Protein AF-A0A818CUM4-F1 (afdb_monomer_lite)

Sequence (140 aa):
MRRVDQPIRCVQCSDYYLVQDYKMGVCVHHDGFVYDNHSITLAQWGQHAAIAQLLKDEAAAMKQSTTNPLTPEQKERLEREKQRFKYICCNQTVQASGMVGGCKRGKHSLADVKLIQWEYECDHNRDYQDKRLNLLQTRI

pLDDT: mean 88.85, std 8.66, range [52.19, 96.56]

Secondary structure (DSSP, 8-state):
---TT--EE-TTTS-EE-GGG-STTTEEE--S-EEESSSTT--EE-HHHHHHHHHHHHHHHHHHHHHSPPPHHHHHHHHHHTTSEEETTT-PBP-SSS----SEEEPPPPTT--HHHHHHHHHT-HHHHHHHHHHHHTT-

Organism: NCBI:txid392032

Foldseek 3Di:
DDDQPDWAQFLFQRDTDGPVQQFWFNDFGAFAWKFFPPDLLRHTDQLVRVLVVLVVVVVVLVVVCVVDNDDPVRVVVNVVVQQGIAGLRPRDGRHNDDSDGHPDITGGDDRPDDNVNRSVCRHPPVVSVVSSVVVSVVVD

Structure (mmCIF, N/CA/C/O backbone):
data_AF-A0A818CUM4-F1
#
_entry.id   AF-A0A818CUM4-F1
#
loop_
_atom_site.group_PDB
_atom_site.id
_atom_site.type_symbol
_atom_site.label_atom_id
_atom_site.label_alt_id
_atom_site.label_comp_id
_atom_site.label_asym_id
_atom_site.label_entity_id
_atom_site.label_seq_id
_atom_site.pdbx_PDB_ins_code
_atom_site.Cartn_x
_atom_site.Cartn_y
_atom_site.Cartn_z
_atom_site.occupancy
_atom_site.B_iso_or_equiv
_atom_site.auth_seq_id
_atom_site.auth_comp_id
_atom_site.auth_asym_id
_atom_site.auth_atom_id
_atom_site.pdbx_PDB_model_num
ATOM 1 N N . MET A 1 1 ? 11.080 8.949 -30.270 1.00 52.19 1 MET A N 1
ATOM 2 C CA . MET A 1 1 ? 12.156 9.031 -29.255 1.00 52.19 1 MET A CA 1
ATOM 3 C C . MET A 1 1 ? 11.743 10.035 -28.188 1.00 52.19 1 MET A C 1
ATOM 5 O O . MET A 1 1 ? 11.377 11.144 -28.557 1.00 52.19 1 MET A O 1
ATOM 9 N N . ARG A 1 2 ? 11.720 9.654 -26.902 1.00 60.06 2 ARG A N 1
ATOM 10 C CA . ARG A 1 2 ? 11.481 10.603 -25.794 1.00 60.06 2 ARG A CA 1
ATOM 11 C C . ARG A 1 2 ? 12.767 11.379 -25.499 1.00 60.06 2 ARG A C 1
ATOM 13 O O . ARG A 1 2 ? 13.850 10.822 -25.664 1.00 60.06 2 ARG A O 1
ATOM 20 N N . ARG A 1 3 ? 12.648 12.649 -25.099 1.00 65.56 3 ARG A N 1
ATOM 21 C CA . ARG A 1 3 ? 13.804 13.472 -24.701 1.00 65.56 3 ARG A CA 1
ATOM 22 C C . ARG A 1 3 ? 14.357 12.965 -23.368 1.00 65.56 3 ARG A C 1
ATOM 24 O O . ARG A 1 3 ? 13.578 12.559 -22.510 1.00 65.56 3 ARG A O 1
ATOM 31 N N . VAL A 1 4 ? 15.678 13.006 -23.212 1.00 68.94 4 VAL A N 1
ATOM 32 C CA . VAL A 1 4 ? 16.399 12.510 -22.023 1.00 68.94 4 VAL A CA 1
ATOM 33 C C . VAL A 1 4 ? 15.937 13.211 -20.734 1.00 68.94 4 VAL A C 1
ATOM 35 O O . VAL A 1 4 ? 15.872 12.572 -19.688 1.00 68.94 4 VAL A O 1
ATOM 38 N N . ASP A 1 5 ? 15.496 14.468 -20.841 1.00 79.38 5 ASP A N 1
ATOM 39 C CA . ASP A 1 5 ? 15.105 15.313 -19.703 1.00 79.38 5 ASP A CA 1
ATOM 40 C C . ASP A 1 5 ? 13.606 15.266 -19.364 1.00 79.38 5 ASP A C 1
ATOM 42 O O . ASP A 1 5 ? 13.127 16.034 -18.531 1.00 79.38 5 ASP A O 1
ATOM 46 N N . GLN A 1 6 ? 12.822 14.415 -20.033 1.00 86.12 6 GLN A N 1
ATOM 47 C CA . GLN A 1 6 ? 11.391 14.337 -19.753 1.00 86.12 6 GLN A CA 1
ATOM 48 C C . GLN A 1 6 ? 11.136 13.449 -18.524 1.00 86.12 6 GLN A C 1
ATOM 50 O O . GLN A 1 6 ? 11.468 12.260 -18.572 1.00 86.12 6 GLN A O 1
ATOM 55 N N . PRO A 1 7 ? 10.494 13.967 -17.458 1.00 91.19 7 PRO A N 1
ATOM 56 C CA . PRO A 1 7 ? 10.142 13.154 -16.303 1.00 91.19 7 PRO A CA 1
ATOM 57 C C . PRO A 1 7 ? 9.092 12.106 -16.683 1.00 91.19 7 PRO A C 1
ATOM 59 O O . PRO A 1 7 ? 8.116 12.384 -17.386 1.00 91.19 7 PRO A O 1
ATOM 62 N N . ILE A 1 8 ? 9.295 10.886 -16.201 1.00 92.50 8 ILE A N 1
ATOM 63 C CA . ILE A 1 8 ? 8.400 9.747 -16.375 1.00 92.50 8 ILE A CA 1
ATOM 64 C C . ILE A 1 8 ? 7.791 9.421 -15.019 1.00 92.50 8 ILE A C 1
ATOM 66 O O . ILE A 1 8 ? 8.509 9.292 -14.034 1.00 92.50 8 ILE A O 1
ATOM 70 N N . ARG A 1 9 ? 6.468 9.259 -14.962 1.00 92.31 9 ARG A N 1
ATOM 71 C CA . ARG A 1 9 ? 5.792 8.810 -13.745 1.00 92.31 9 ARG A CA 1
ATOM 72 C C . ARG A 1 9 ? 5.964 7.301 -13.581 1.00 92.31 9 ARG A C 1
ATOM 74 O O . ARG A 1 9 ? 5.567 6.539 -14.458 1.00 92.31 9 ARG A O 1
ATOM 81 N N . CYS A 1 10 ? 6.511 6.881 -12.449 1.00 92.56 10 CYS A N 1
ATOM 82 C CA . CYS A 1 10 ? 6.556 5.491 -12.023 1.00 92.56 10 CYS A CA 1
ATOM 83 C C . CYS A 1 10 ? 5.261 5.140 -11.281 1.00 92.56 10 CYS A C 1
ATOM 85 O O . CYS A 1 10 ? 4.923 5.796 -10.298 1.00 92.56 10 CYS A O 1
ATOM 87 N N . VAL A 1 11 ? 4.546 4.097 -11.703 1.00 91.69 11 VAL A N 1
ATOM 88 C CA . VAL A 1 11 ? 3.314 3.657 -11.023 1.00 91.69 11 VAL A CA 1
ATOM 89 C C . VAL A 1 11 ? 3.588 2.837 -9.761 1.00 91.69 11 VAL A C 1
ATOM 91 O O . VAL A 1 11 ? 2.721 2.751 -8.902 1.00 91.69 11 VAL A O 1
ATOM 94 N N . GLN A 1 12 ? 4.792 2.273 -9.623 1.00 92.06 12 GLN A N 1
ATOM 95 C CA . GLN A 1 12 ? 5.163 1.432 -8.479 1.00 92.06 12 GLN A CA 1
ATOM 96 C C . GLN A 1 12 ? 5.433 2.262 -7.223 1.00 92.06 12 GLN A C 1
ATOM 98 O O . GLN A 1 12 ? 4.927 1.952 -6.152 1.00 92.06 12 GLN A O 1
ATOM 103 N N . CYS A 1 13 ? 6.231 3.328 -7.351 1.00 89.94 13 CYS A N 1
ATOM 104 C CA . CYS A 1 13 ? 6.567 4.226 -6.241 1.00 89.94 13 CYS A CA 1
ATOM 105 C C . CYS A 1 13 ? 5.792 5.551 -6.273 1.00 89.94 13 CYS A C 1
ATOM 107 O O . CYS A 1 13 ? 6.008 6.397 -5.415 1.00 89.94 13 CYS A O 1
ATOM 109 N N . SER A 1 14 ? 4.919 5.748 -7.269 1.00 88.50 14 SER A N 1
ATOM 110 C CA . SER A 1 14 ? 4.144 6.979 -7.486 1.00 88.50 14 SER A CA 1
ATOM 111 C C . SER A 1 14 ? 4.970 8.265 -7.652 1.00 88.50 14 SER A C 1
ATOM 113 O O . SER A 1 14 ? 4.414 9.358 -7.557 1.00 88.50 14 SER A O 1
ATOM 115 N N . ASP A 1 15 ? 6.262 8.142 -7.960 1.00 90.00 15 ASP A N 1
ATOM 116 C CA . ASP A 1 15 ? 7.199 9.260 -8.118 1.00 90.00 15 ASP A CA 1
ATOM 117 C C . ASP A 1 15 ? 7.602 9.472 -9.586 1.00 90.00 15 ASP A C 1
ATOM 119 O O . ASP A 1 15 ? 7.384 8.606 -10.441 1.00 90.00 15 ASP A O 1
ATOM 123 N N . TYR A 1 16 ? 8.197 10.622 -9.889 1.00 91.94 16 TYR A N 1
ATOM 124 C CA . TYR A 1 16 ? 8.747 10.941 -11.199 1.00 91.94 16 TYR A CA 1
ATOM 125 C C . TYR A 1 16 ? 10.247 10.657 -11.247 1.00 91.94 16 TYR A C 1
ATOM 127 O O . TYR A 1 16 ? 10.981 10.945 -10.310 1.00 91.94 16 TYR A O 1
ATOM 135 N N . TYR A 1 17 ? 10.713 10.117 -12.368 1.00 92.50 17 TYR A N 1
ATOM 136 C CA . TYR A 1 17 ? 12.121 9.798 -12.586 1.00 92.50 17 TYR A CA 1
ATOM 137 C C . TYR A 1 17 ? 12.560 10.201 -13.998 1.00 92.50 17 TYR A C 1
ATOM 139 O O . TYR A 1 17 ? 11.735 10.310 -14.910 1.00 92.50 17 TYR A O 1
ATOM 147 N N . LEU A 1 18 ? 13.860 10.428 -14.193 1.00 92.88 18 LEU A N 1
ATOM 148 C CA . LEU A 1 18 ? 14.449 10.633 -15.519 1.00 92.88 18 LEU A CA 1
ATOM 149 C C . LEU A 1 18 ? 14.909 9.295 -16.101 1.00 92.88 18 LEU A C 1
ATOM 151 O O . LEU A 1 18 ? 15.206 8.358 -15.369 1.00 92.88 18 LEU A O 1
ATOM 155 N N . VAL A 1 19 ? 15.036 9.184 -17.425 1.00 90.00 19 VAL A N 1
ATOM 156 C CA . VAL A 1 19 ? 15.406 7.911 -18.086 1.00 90.00 19 VAL A CA 1
ATOM 157 C C . VAL A 1 19 ? 16.708 7.308 -17.529 1.00 90.00 19 VAL A C 1
ATOM 159 O O . VAL A 1 19 ? 16.808 6.091 -17.388 1.00 90.00 19 VAL A O 1
ATOM 162 N N . GLN A 1 20 ? 17.677 8.143 -17.149 1.00 89.44 20 GLN A N 1
ATOM 163 C CA . GLN A 1 20 ? 18.946 7.728 -16.530 1.00 89.44 20 GLN A CA 1
ATOM 164 C C . GLN A 1 20 ? 18.794 7.040 -15.158 1.00 89.44 20 GLN A C 1
ATOM 166 O O . GLN A 1 20 ? 19.680 6.297 -14.728 1.00 89.44 20 GLN A O 1
ATOM 171 N N . ASP A 1 21 ? 17.658 7.246 -14.492 1.00 90.00 21 ASP A N 1
ATOM 172 C CA . ASP A 1 21 ? 17.320 6.646 -13.202 1.00 90.00 21 ASP A CA 1
ATOM 173 C C . ASP A 1 21 ? 16.572 5.310 -13.357 1.00 90.00 21 ASP A C 1
ATOM 175 O O . ASP A 1 21 ? 16.285 4.636 -12.368 1.00 90.00 21 ASP A O 1
ATOM 179 N N . TYR A 1 22 ? 16.328 4.852 -14.594 1.00 90.00 22 TYR A N 1
ATOM 180 C CA . TYR A 1 22 ? 15.794 3.518 -14.900 1.00 90.00 22 TYR A CA 1
ATOM 181 C C . TYR A 1 22 ? 16.846 2.412 -14.694 1.00 90.00 22 TYR A C 1
ATOM 183 O O . TYR A 1 22 ? 17.246 1.686 -15.607 1.00 90.00 22 TYR A O 1
ATOM 191 N N . LYS A 1 23 ? 17.326 2.264 -13.462 1.00 93.38 23 LYS A N 1
ATOM 192 C CA . LYS A 1 23 ? 18.316 1.254 -13.076 1.00 93.38 23 LYS A CA 1
ATOM 193 C C . LYS A 1 23 ? 17.869 0.512 -11.822 1.00 93.38 23 LYS A C 1
ATOM 195 O O . LYS A 1 23 ? 17.029 0.987 -11.059 1.00 93.38 23 LYS A O 1
ATOM 200 N N . MET A 1 24 ? 18.387 -0.703 -11.654 1.00 94.06 24 MET A N 1
ATOM 201 C CA . MET A 1 24 ? 18.045 -1.544 -10.506 1.00 94.06 24 ME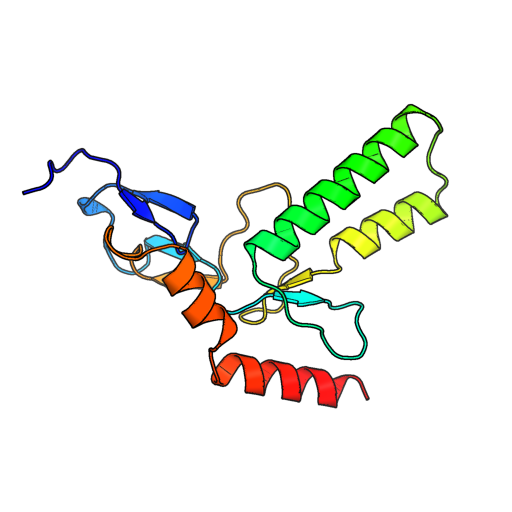T A CA 1
ATOM 202 C C . MET A 1 24 ? 18.417 -0.837 -9.201 1.00 94.06 24 MET A C 1
ATOM 204 O O . MET A 1 24 ? 19.498 -0.264 -9.094 1.00 94.06 24 MET A O 1
ATOM 208 N N . GLY A 1 25 ? 17.536 -0.916 -8.206 1.00 91.06 25 GLY A N 1
ATOM 209 C CA . GLY A 1 25 ? 17.800 -0.419 -6.858 1.00 91.06 25 GLY A CA 1
ATOM 210 C C . GLY A 1 25 ? 17.336 1.012 -6.581 1.00 91.06 25 GLY A C 1
ATOM 211 O O . GLY A 1 25 ? 17.376 1.412 -5.418 1.00 91.06 25 GLY A O 1
ATOM 212 N N . VAL A 1 26 ? 16.894 1.755 -7.605 1.00 92.81 26 VAL A N 1
ATOM 213 C CA . VAL A 1 26 ? 16.464 3.161 -7.475 1.00 92.81 26 VAL A CA 1
ATOM 214 C C . VAL A 1 26 ? 15.000 3.269 -7.083 1.00 92.81 26 VAL A C 1
ATOM 216 O O . VAL A 1 26 ? 14.663 4.023 -6.175 1.00 92.81 26 VAL A O 1
ATOM 219 N N . CYS A 1 27 ? 14.126 2.489 -7.719 1.00 93.50 27 CYS A N 1
ATOM 220 C CA . CYS A 1 27 ? 12.724 2.486 -7.340 1.00 93.50 27 CYS A CA 1
ATOM 221 C C . CYS A 1 27 ? 12.557 1.686 -6.055 1.00 93.50 27 CYS A C 1
ATOM 223 O O . CYS A 1 27 ? 12.890 0.499 -6.014 1.00 93.50 27 CYS A O 1
ATOM 225 N N . VAL A 1 28 ? 12.016 2.337 -5.029 1.00 93.44 28 VAL A N 1
ATOM 226 C CA . VAL A 1 28 ? 11.669 1.716 -3.756 1.00 93.44 28 VAL A CA 1
ATOM 227 C C . VAL A 1 28 ? 10.149 1.746 -3.619 1.00 93.44 28 VAL A C 1
ATOM 229 O O . VAL A 1 28 ? 9.560 2.823 -3.606 1.00 93.44 28 VAL A O 1
ATOM 232 N N . HIS A 1 29 ? 9.505 0.581 -3.575 1.00 92.44 29 HIS A N 1
ATOM 233 C CA . HIS A 1 29 ? 8.042 0.478 -3.606 1.00 92.44 29 HIS A CA 1
ATOM 234 C C . HIS A 1 29 ? 7.503 -0.670 -2.748 1.00 92.44 29 HIS A C 1
ATOM 236 O O . HIS A 1 29 ? 8.238 -1.574 -2.338 1.00 92.44 29 HIS A O 1
ATOM 242 N N . HIS A 1 30 ? 6.201 -0.612 -2.480 1.00 92.94 30 HIS A N 1
ATOM 243 C CA . HIS A 1 30 ? 5.419 -1.756 -2.040 1.00 92.94 30 HIS A CA 1
ATOM 244 C C . HIS A 1 30 ? 4.689 -2.337 -3.240 1.00 92.94 30 HIS A C 1
ATOM 246 O O . HIS A 1 30 ? 4.033 -1.617 -3.989 1.00 92.94 30 HIS A O 1
ATOM 252 N N . ASP A 1 31 ? 4.781 -3.643 -3.407 1.00 92.12 31 ASP A N 1
ATOM 253 C CA . ASP A 1 31 ? 3.890 -4.392 -4.275 1.00 92.12 31 ASP A CA 1
ATOM 254 C C . ASP A 1 31 ? 2.901 -5.206 -3.437 1.00 92.12 31 ASP A C 1
ATOM 256 O O . ASP A 1 31 ? 2.961 -5.242 -2.201 1.00 92.12 31 ASP A O 1
ATOM 260 N N . GLY A 1 32 ? 1.963 -5.844 -4.125 1.00 93.50 32 GLY A N 1
ATOM 261 C CA . GLY A 1 32 ? 0.872 -6.547 -3.474 1.00 93.50 32 GLY A CA 1
ATOM 262 C C . GLY A 1 32 ? -0.225 -5.614 -2.972 1.00 93.50 32 GLY A C 1
ATOM 263 O O . GLY A 1 32 ? -0.128 -4.386 -3.024 1.00 93.50 32 GLY A O 1
ATOM 264 N N . PHE A 1 33 ? -1.302 -6.216 -2.494 1.00 95.44 33 PHE A N 1
ATOM 265 C CA . PHE A 1 33 ? -2.412 -5.499 -1.886 1.00 95.44 33 PHE A CA 1
ATOM 266 C C . PHE A 1 33 ? -2.109 -5.071 -0.443 1.00 95.44 33 PHE A C 1
ATOM 268 O O . PHE A 1 33 ? -1.095 -5.418 0.172 1.00 95.44 33 PHE A O 1
ATOM 275 N N . VAL A 1 34 ? -3.033 -4.314 0.127 1.00 95.75 34 VAL A N 1
ATOM 276 C CA . VAL A 1 34 ? -3.074 -4.001 1.555 1.00 95.75 34 VAL A CA 1
ATOM 277 C C . VAL A 1 34 ? -4.227 -4.759 2.189 1.00 95.75 34 VAL A C 1
ATOM 279 O O . VAL A 1 34 ? -5.226 -5.052 1.537 1.00 95.75 34 VAL A O 1
ATOM 282 N N . TYR A 1 35 ? -4.090 -5.123 3.455 1.00 96.00 35 TYR A N 1
ATOM 283 C CA . TYR A 1 35 ? -5.157 -5.786 4.190 1.00 96.00 35 TYR A CA 1
ATOM 284 C C . TYR A 1 35 ? -5.549 -4.990 5.424 1.00 96.00 35 TYR A C 1
ATOM 286 O O . TYR A 1 35 ? -4.733 -4.301 6.039 1.00 96.00 35 TYR A O 1
ATOM 294 N N . ASP A 1 36 ? -6.818 -5.117 5.789 1.00 95.56 36 ASP A N 1
ATOM 295 C CA . ASP A 1 36 ? -7.360 -4.598 7.031 1.00 95.56 36 ASP A CA 1
ATOM 296 C C . ASP A 1 36 ? -6.924 -5.507 8.188 1.00 95.56 36 ASP A C 1
ATOM 298 O O . ASP A 1 36 ? -7.401 -6.631 8.356 1.00 95.56 36 ASP A O 1
ATOM 302 N N . ASN A 1 37 ? -5.978 -5.021 8.982 1.00 94.38 37 ASN A N 1
ATOM 303 C CA . ASN A 1 37 ? -5.426 -5.704 10.139 1.00 94.38 37 ASN A CA 1
ATOM 304 C C . ASN A 1 37 ? -6.440 -5.813 11.288 1.00 94.38 37 ASN A C 1
ATOM 306 O O . ASN A 1 37 ? -6.281 -6.709 12.115 1.00 94.38 37 ASN A O 1
ATOM 310 N N . HIS A 1 38 ? -7.467 -4.963 11.342 1.00 92.50 38 HIS A N 1
ATOM 311 C CA . HIS A 1 38 ? -8.535 -5.045 12.344 1.00 92.50 38 HIS A CA 1
ATOM 312 C C . HIS A 1 38 ? -9.648 -6.012 11.924 1.00 92.50 38 HIS A C 1
ATOM 314 O O . HIS A 1 38 ? -10.364 -6.544 12.770 1.00 92.50 38 HIS A O 1
ATOM 320 N N . SER A 1 39 ? -9.774 -6.293 10.626 1.00 93.00 39 SER A N 1
ATOM 321 C CA . SER A 1 39 ? -10.687 -7.313 10.113 1.00 93.00 39 SER A CA 1
ATOM 322 C C . SER A 1 39 ? -10.246 -8.721 10.529 1.00 93.00 39 SER A C 1
ATOM 324 O O . SER A 1 39 ? -9.097 -9.116 10.312 1.00 93.00 39 SER A O 1
ATOM 326 N N . ILE A 1 40 ? -11.185 -9.517 11.0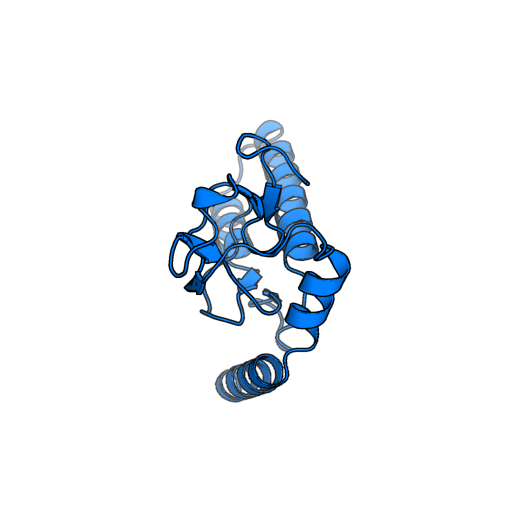55 1.00 90.06 40 ILE A N 1
ATOM 327 C CA . ILE A 1 40 ? -10.968 -10.937 11.394 1.00 90.06 40 ILE A CA 1
ATOM 328 C C . ILE A 1 40 ? -10.520 -11.721 10.155 1.00 90.06 40 ILE A C 1
ATOM 330 O O . ILE A 1 40 ? -9.625 -12.553 10.238 1.00 90.06 40 ILE A O 1
ATOM 334 N N . THR A 1 41 ? -11.088 -11.410 8.989 1.00 91.81 41 THR A N 1
ATOM 335 C CA . THR A 1 41 ? -10.828 -12.117 7.730 1.00 91.81 41 THR A CA 1
ATOM 336 C C . THR A 1 41 ? -9.658 -11.538 6.940 1.00 91.81 41 THR A C 1
ATOM 338 O O . THR A 1 41 ? -9.476 -11.925 5.784 1.00 91.81 41 THR A O 1
ATOM 341 N N . LEU A 1 42 ? -8.897 -10.585 7.499 1.00 93.62 42 LEU A N 1
ATOM 342 C CA . LEU A 1 42 ? -7.840 -9.864 6.780 1.00 93.62 42 LEU A CA 1
ATOM 343 C C . LEU A 1 42 ? -8.354 -9.315 5.440 1.00 93.62 42 LEU A C 1
ATOM 345 O O . LEU A 1 42 ? -7.813 -9.652 4.386 1.00 93.62 42 LEU A O 1
ATOM 349 N N . ALA A 1 43 ? -9.466 -8.571 5.457 1.00 95.12 43 ALA A N 1
ATOM 350 C CA . ALA A 1 43 ? -10.100 -8.072 4.235 1.00 95.12 43 ALA A CA 1
ATOM 351 C C . ALA A 1 43 ? -9.081 -7.359 3.335 1.00 95.12 43 ALA A C 1
ATOM 353 O O . ALA A 1 43 ? -8.294 -6.547 3.817 1.00 95.12 43 ALA A O 1
ATOM 354 N N . GLN A 1 44 ? -9.091 -7.689 2.046 1.00 95.25 44 GLN A N 1
ATOM 355 C CA . GLN A 1 44 ? -8.153 -7.172 1.055 1.00 95.25 44 GLN A CA 1
ATOM 356 C C . GLN A 1 44 ? -8.629 -5.837 0.479 1.00 95.25 44 GLN A C 1
ATOM 358 O O . GLN A 1 44 ? -9.824 -5.633 0.272 1.00 95.25 44 GLN A O 1
ATOM 363 N N . TRP A 1 45 ? -7.675 -4.946 0.223 1.00 94.88 45 TRP A N 1
ATOM 364 C CA . TRP A 1 45 ? -7.873 -3.598 -0.288 1.00 94.88 45 TRP A CA 1
ATOM 365 C C . TRP A 1 45 ? -6.781 -3.246 -1.305 1.00 94.88 45 TRP A C 1
ATOM 367 O O . TRP A 1 45 ? -5.612 -3.600 -1.138 1.00 94.88 45 TRP A O 1
ATOM 377 N N . GLY A 1 46 ? -7.142 -2.459 -2.318 1.00 91.19 46 GLY A N 1
ATOM 378 C CA . GLY A 1 46 ? -6.156 -1.777 -3.155 1.00 91.19 46 GLY A CA 1
ATOM 379 C C . GLY A 1 46 ? -5.406 -0.707 -2.354 1.00 91.19 46 GLY A C 1
ATOM 380 O O . GLY A 1 46 ? -5.991 -0.050 -1.488 1.00 91.19 46 GLY A O 1
ATOM 381 N N . GLN A 1 47 ? -4.120 -0.498 -2.656 1.00 88.81 47 GLN A N 1
ATOM 382 C CA . GLN A 1 47 ? -3.268 0.449 -1.918 1.00 88.81 47 GLN A CA 1
ATOM 383 C C . GLN A 1 47 ? -3.858 1.869 -1.902 1.00 88.81 47 GLN A C 1
ATOM 385 O O . GLN A 1 47 ? -4.028 2.459 -0.834 1.00 88.81 47 GLN A O 1
ATOM 390 N N . HIS A 1 48 ? -4.258 2.394 -3.066 1.00 86.94 48 HIS A N 1
ATOM 391 C CA . HIS A 1 48 ? -4.860 3.727 -3.169 1.00 86.94 48 HIS A CA 1
ATOM 392 C C . HIS A 1 48 ? -6.208 3.823 -2.451 1.00 86.94 48 HIS A C 1
ATOM 394 O O . HIS A 1 48 ? -6.494 4.843 -1.827 1.00 86.94 48 HIS A O 1
ATOM 400 N N . ALA A 1 49 ? -7.023 2.764 -2.496 1.00 90.50 49 ALA A N 1
ATOM 401 C CA . ALA A 1 49 ? -8.309 2.731 -1.806 1.00 90.50 49 ALA A CA 1
ATOM 402 C C . ALA A 1 49 ? -8.134 2.788 -0.279 1.00 90.50 49 ALA A C 1
ATOM 404 O O . ALA A 1 49 ? -8.848 3.535 0.389 1.00 90.50 49 ALA A O 1
ATOM 405 N N . ALA A 1 50 ? -7.154 2.064 0.271 1.00 92.19 50 ALA A N 1
ATOM 406 C CA . ALA A 1 50 ? -6.838 2.117 1.697 1.00 92.19 50 ALA A CA 1
ATOM 407 C C . ALA A 1 50 ? -6.290 3.488 2.124 1.00 92.19 50 ALA A C 1
ATOM 409 O O . ALA A 1 50 ? -6.724 4.025 3.140 1.00 92.19 50 ALA A O 1
ATOM 410 N N . ILE A 1 51 ? -5.388 4.090 1.336 1.00 90.00 51 ILE A N 1
ATOM 411 C CA . ILE A 1 51 ? -4.874 5.445 1.604 1.00 90.00 51 ILE A CA 1
ATOM 412 C C . ILE A 1 51 ? -6.015 6.468 1.571 1.00 90.00 51 ILE A C 1
ATOM 414 O O . ILE A 1 51 ? -6.127 7.292 2.475 1.00 90.00 51 ILE A O 1
ATOM 418 N N . ALA A 1 52 ? -6.896 6.403 0.569 1.00 90.94 52 ALA A N 1
ATOM 419 C CA . ALA A 1 52 ? -8.054 7.291 0.477 1.00 90.94 52 ALA A CA 1
ATOM 420 C C . ALA A 1 52 ? -8.999 7.133 1.679 1.00 90.94 52 ALA A C 1
ATOM 422 O O . ALA A 1 52 ? -9.521 8.127 2.189 1.00 90.94 52 ALA A O 1
ATOM 423 N N . GLN A 1 53 ? -9.192 5.900 2.156 1.00 92.75 53 GLN A N 1
ATOM 424 C CA . GLN A 1 53 ? -9.976 5.626 3.356 1.00 92.75 53 GLN A CA 1
ATOM 425 C C . GLN A 1 53 ? -9.313 6.219 4.610 1.00 92.75 53 GLN A C 1
ATOM 427 O O . GLN A 1 53 ? -9.990 6.915 5.363 1.00 92.75 53 GLN A O 1
ATOM 432 N N . LEU A 1 54 ? -7.998 6.049 4.792 1.00 91.12 54 LEU A N 1
ATOM 433 C CA . LEU A 1 54 ? -7.264 6.662 5.907 1.00 91.12 54 LEU A CA 1
ATOM 434 C C . LEU A 1 54 ? -7.348 8.191 5.885 1.00 91.12 54 LEU A C 1
ATOM 436 O O . LEU A 1 54 ? -7.659 8.794 6.905 1.00 91.12 54 LEU A O 1
ATOM 440 N N . LEU A 1 55 ? -7.148 8.821 4.723 1.00 90.38 55 LEU A N 1
ATOM 441 C CA . LEU A 1 55 ? -7.262 10.277 4.575 1.00 90.38 55 LEU A CA 1
ATOM 442 C C . LEU A 1 55 ? -8.666 10.782 4.938 1.00 90.38 55 LEU A C 1
ATOM 444 O O . LEU A 1 55 ? -8.817 11.843 5.545 1.00 90.38 55 LEU A O 1
ATOM 448 N N . LYS A 1 56 ? -9.709 10.024 4.581 1.00 91.31 56 LYS A N 1
ATOM 449 C CA . LYS A 1 56 ? -11.092 10.335 4.957 1.00 91.31 56 LYS A CA 1
ATOM 450 C C . LYS A 1 56 ? -11.296 10.241 6.472 1.00 91.31 56 LYS A C 1
ATOM 452 O O . LYS A 1 56 ? -11.934 11.127 7.045 1.00 91.31 56 LYS A O 1
ATOM 457 N N . ASP A 1 57 ? -10.752 9.203 7.101 1.00 89.12 57 ASP A N 1
ATOM 458 C CA . ASP A 1 57 ? -10.856 8.975 8.544 1.00 89.12 57 ASP A CA 1
ATOM 459 C C . ASP A 1 57 ? -10.082 10.047 9.334 1.00 89.12 57 ASP A C 1
ATOM 461 O O . ASP A 1 57 ? -10.608 10.615 10.294 1.00 89.12 57 ASP A O 1
ATOM 465 N N . GLU A 1 58 ? -8.887 10.425 8.871 1.00 87.25 58 GLU A N 1
ATOM 466 C CA . GLU A 1 58 ? -8.094 11.529 9.424 1.00 87.25 58 GLU A CA 1
ATOM 467 C C . GLU A 1 58 ? -8.821 12.873 9.299 1.00 87.25 58 GLU A C 1
ATOM 469 O O . GLU A 1 58 ? -8.938 13.611 10.279 1.00 87.25 58 GLU A O 1
ATOM 474 N N . ALA A 1 59 ? -9.384 13.184 8.127 1.00 88.62 59 ALA A N 1
ATOM 475 C CA . ALA A 1 59 ? -10.141 14.417 7.923 1.00 88.62 59 ALA A CA 1
ATOM 476 C C . ALA A 1 59 ? -11.382 14.497 8.832 1.00 88.62 59 ALA A C 1
ATOM 478 O O . ALA A 1 59 ? -11.718 15.572 9.339 1.00 88.62 59 ALA A O 1
ATOM 479 N N . ALA A 1 60 ? -12.067 13.372 9.059 1.00 87.62 60 ALA A N 1
ATOM 480 C CA . ALA A 1 60 ? -13.191 13.298 9.988 1.00 87.62 60 ALA A CA 1
ATOM 481 C C . ALA A 1 60 ? -12.743 13.523 11.443 1.00 87.62 60 ALA A C 1
ATOM 483 O O . ALA A 1 60 ? -13.363 14.311 12.163 1.00 87.62 60 ALA A O 1
ATOM 484 N N . ALA A 1 61 ? -11.636 12.900 11.854 1.00 86.06 61 ALA A N 1
ATOM 485 C CA . ALA A 1 61 ? -11.061 13.058 13.186 1.00 86.06 61 ALA A CA 1
ATOM 486 C C . ALA A 1 61 ? -10.611 14.501 13.465 1.00 86.06 61 ALA A C 1
ATOM 488 O O . ALA A 1 61 ? -10.882 15.044 14.540 1.00 86.06 61 ALA A O 1
ATOM 489 N N . MET A 1 62 ? -9.988 15.156 12.480 1.00 85.50 62 MET A N 1
ATOM 490 C CA . MET A 1 62 ? -9.596 16.562 12.585 1.00 85.50 62 MET A CA 1
ATOM 491 C C . MET A 1 62 ? -10.816 17.462 12.791 1.00 85.50 62 MET A C 1
ATOM 493 O O . MET A 1 62 ? -10.827 18.250 13.737 1.00 85.50 62 MET A O 1
ATOM 497 N N . LYS A 1 63 ? -11.878 17.299 11.989 1.00 86.62 63 LYS A N 1
ATOM 498 C CA . LYS A 1 63 ? -13.131 18.059 12.165 1.00 86.62 63 LYS A CA 1
ATOM 499 C C . LYS A 1 63 ? -13.706 17.885 13.569 1.00 86.62 63 LYS A C 1
ATOM 501 O O . LYS A 1 63 ? -14.038 18.876 14.216 1.00 86.62 63 LYS A O 1
ATOM 506 N N . GLN A 1 64 ? -13.751 16.653 14.074 1.00 83.81 64 GLN A N 1
ATOM 507 C CA . GLN A 1 64 ? -14.227 16.386 15.430 1.00 83.81 64 GLN A CA 1
ATOM 508 C C . GLN A 1 64 ? -13.389 17.137 16.477 1.00 83.81 64 GLN A C 1
ATOM 510 O O . GLN A 1 64 ? -13.958 17.829 17.322 1.00 83.81 64 GLN A O 1
ATOM 515 N N . SER A 1 65 ? -12.058 17.079 16.365 1.00 83.44 65 SER A N 1
ATOM 516 C CA . SER A 1 65 ? -11.138 17.748 17.295 1.00 83.44 65 SER A CA 1
ATOM 517 C C . SER A 1 65 ? -11.246 19.277 17.287 1.00 83.44 65 SER A C 1
ATOM 519 O O . SER A 1 65 ? -11.045 19.908 18.321 1.00 83.44 65 SER A O 1
ATOM 521 N N . THR A 1 66 ? -11.596 19.877 16.141 1.00 83.25 66 THR A N 1
ATOM 522 C CA . THR A 1 66 ? -11.811 21.331 16.043 1.00 83.25 66 THR A CA 1
ATOM 523 C C . THR A 1 66 ? -13.101 21.782 16.719 1.00 83.25 66 THR A C 1
ATOM 525 O O . THR A 1 66 ? -13.164 22.899 17.222 1.00 83.25 66 THR A O 1
ATOM 528 N N . THR A 1 67 ? -14.125 20.923 16.746 1.00 82.50 67 THR A N 1
ATOM 529 C CA . THR A 1 67 ? -15.412 21.241 17.381 1.00 82.50 67 THR A CA 1
ATOM 530 C C . THR A 1 67 ? -15.422 20.968 18.879 1.00 82.50 67 THR A C 1
ATOM 532 O O . THR A 1 67 ? -16.063 21.709 19.610 1.00 82.50 67 THR A O 1
ATOM 535 N N . ASN A 1 68 ? -14.715 19.930 19.337 1.00 84.19 68 ASN A N 1
ATOM 536 C CA . ASN A 1 68 ? -14.599 19.563 20.744 1.00 84.19 68 ASN A CA 1
ATOM 537 C C . ASN A 1 68 ? -13.241 18.893 21.005 1.00 84.19 68 ASN A C 1
ATOM 539 O O . ASN A 1 68 ? -12.802 18.079 20.187 1.00 84.19 68 ASN A O 1
ATOM 543 N N . PRO A 1 69 ? -12.596 19.146 22.157 1.00 84.88 69 PRO A N 1
ATOM 544 C CA . PRO A 1 69 ? -11.393 18.422 22.543 1.00 84.88 69 PRO A CA 1
ATOM 545 C C . PRO A 1 69 ? -11.652 16.912 22.591 1.00 84.88 69 PRO A C 1
ATOM 547 O O . PRO A 1 69 ? -12.607 16.455 23.218 1.00 84.88 69 PRO A O 1
ATOM 550 N N . LEU A 1 70 ? -10.784 16.132 21.943 1.00 87.38 70 LEU A N 1
ATOM 551 C CA . LEU A 1 70 ? -10.867 14.672 21.976 1.00 87.38 70 LEU A CA 1
ATOM 552 C C . LEU A 1 70 ? -10.522 14.144 23.374 1.00 87.38 70 LEU A C 1
ATOM 554 O O . LEU A 1 70 ? -9.502 14.543 23.951 1.00 87.38 70 LEU A O 1
ATOM 558 N N . THR A 1 71 ? -11.323 13.204 23.880 1.00 89.50 71 THR A N 1
ATOM 559 C CA . THR A 1 71 ? -11.010 12.488 25.127 1.00 89.50 71 THR A CA 1
ATOM 560 C C . THR A 1 71 ? -9.771 11.595 24.949 1.00 89.50 71 THR A C 1
ATOM 562 O O . THR A 1 71 ? -9.409 11.265 23.811 1.00 89.50 71 THR A O 1
ATOM 565 N N . PRO A 1 72 ? -9.093 11.183 26.037 1.00 90.12 72 PRO A N 1
ATOM 566 C CA . PRO A 1 72 ? -7.970 10.248 25.959 1.00 90.12 72 PRO A CA 1
ATOM 567 C C . PRO A 1 72 ? -8.307 8.955 25.202 1.00 90.12 72 PRO A C 1
ATOM 569 O O . PRO A 1 72 ? -7.547 8.544 24.329 1.00 90.12 72 PRO A O 1
ATOM 572 N N . GLU A 1 73 ? -9.484 8.376 25.444 1.00 89.94 73 GLU A N 1
ATOM 573 C CA . GLU A 1 73 ? -9.947 7.142 24.795 1.00 89.94 73 GLU A CA 1
ATOM 574 C C . GLU A 1 73 ? -10.170 7.349 23.292 1.00 89.94 73 GLU A C 1
ATOM 576 O O . GLU A 1 73 ? -9.878 6.476 22.473 1.00 89.94 73 GLU A O 1
ATOM 581 N N . GLN A 1 74 ? -10.667 8.527 22.901 1.00 87.56 74 GLN A N 1
ATOM 582 C CA . GLN A 1 74 ? -10.847 8.878 21.494 1.00 87.56 74 GLN A CA 1
ATOM 583 C C . GLN A 1 74 ? -9.503 9.045 20.783 1.00 87.56 74 GLN A C 1
ATOM 585 O O . GLN A 1 74 ? -9.358 8.567 19.659 1.00 87.56 74 GLN A O 1
ATOM 590 N N . LYS A 1 75 ? -8.520 9.681 21.431 1.00 86.50 75 LYS A N 1
ATOM 591 C CA . LYS A 1 75 ? -7.157 9.812 20.893 1.00 86.50 75 LYS A CA 1
ATOM 592 C C . LYS A 1 75 ? -6.503 8.448 20.715 1.00 86.50 75 LYS A C 1
ATOM 594 O O . LYS A 1 75 ? -5.974 8.167 19.647 1.00 86.50 75 LYS A O 1
ATOM 599 N N . GLU A 1 76 ? -6.594 7.587 21.723 1.00 88.75 76 GLU A N 1
ATOM 600 C CA . GLU A 1 76 ? -6.030 6.241 21.658 1.00 88.75 76 GLU A CA 1
ATOM 601 C C . GLU A 1 76 ? -6.667 5.413 20.537 1.00 88.75 76 GLU A C 1
ATOM 603 O O . GLU A 1 76 ? -5.962 4.779 19.752 1.00 88.75 76 GLU A O 1
ATOM 608 N N . ARG A 1 77 ? -7.998 5.464 20.400 1.00 88.62 77 ARG A N 1
ATOM 609 C CA . ARG A 1 77 ? -8.700 4.804 19.294 1.00 88.62 77 ARG A CA 1
ATOM 610 C C . ARG A 1 77 ? -8.211 5.305 17.936 1.00 88.62 77 ARG A C 1
ATOM 612 O O . ARG A 1 77 ? -7.957 4.486 17.063 1.00 88.62 77 ARG A O 1
ATOM 619 N N . LEU A 1 78 ? -8.049 6.617 17.761 1.00 86.88 78 LEU A N 1
ATOM 620 C CA . LEU A 1 78 ? -7.538 7.186 16.509 1.00 86.88 78 LEU A CA 1
ATOM 621 C C . LEU A 1 78 ? -6.115 6.713 16.194 1.00 86.88 78 LEU A C 1
ATOM 623 O O . LEU A 1 78 ? -5.828 6.393 15.044 1.00 86.88 78 LEU A O 1
ATOM 627 N N . GLU A 1 79 ? -5.239 6.607 17.194 1.00 86.38 79 GLU A N 1
ATOM 628 C CA . GLU A 1 79 ? -3.894 6.051 16.994 1.00 86.38 79 GLU A CA 1
ATOM 629 C C . GLU A 1 79 ? -3.925 4.570 16.595 1.00 86.38 79 GLU A C 1
ATOM 631 O O . GLU A 1 79 ? -3.137 4.147 15.747 1.00 86.38 79 GLU A O 1
ATOM 636 N N . ARG A 1 80 ? -4.864 3.779 17.133 1.00 87.50 80 ARG A N 1
ATOM 637 C CA . ARG A 1 80 ? -5.068 2.393 16.683 1.00 87.50 80 ARG A CA 1
ATOM 638 C C . ARG A 1 80 ? -5.586 2.342 15.245 1.00 87.50 80 ARG A C 1
ATOM 640 O O . ARG A 1 80 ? -5.074 1.557 14.455 1.00 87.50 80 ARG A O 1
ATOM 647 N N . GLU A 1 81 ? -6.547 3.190 14.878 1.00 88.06 81 GLU A N 1
ATOM 648 C CA . GLU A 1 81 ? -7.096 3.244 13.512 1.00 88.06 81 GLU A CA 1
ATOM 649 C C . GLU A 1 81 ? -6.036 3.598 12.458 1.00 88.06 81 GLU A C 1
ATOM 651 O O . GLU A 1 81 ? -6.052 3.042 11.361 1.00 88.06 81 GLU A O 1
ATOM 656 N N . LYS A 1 82 ? -5.029 4.412 12.798 1.00 86.12 82 LYS A N 1
ATOM 657 C CA . LYS A 1 82 ? -3.874 4.660 11.910 1.00 86.12 82 LYS A CA 1
ATOM 658 C C . LYS A 1 82 ? -3.068 3.396 11.589 1.00 86.12 82 LYS A C 1
ATOM 660 O O . LYS A 1 82 ? -2.343 3.371 10.602 1.00 86.12 82 LYS A O 1
ATOM 665 N N . GLN A 1 83 ? -3.181 2.345 12.402 1.00 89.31 83 GLN A N 1
ATOM 666 C CA . GLN A 1 83 ? -2.507 1.056 12.207 1.00 89.31 83 GLN A CA 1
ATOM 667 C C . GLN A 1 83 ? -3.384 0.002 11.517 1.00 89.31 83 GLN A C 1
ATOM 669 O O . GLN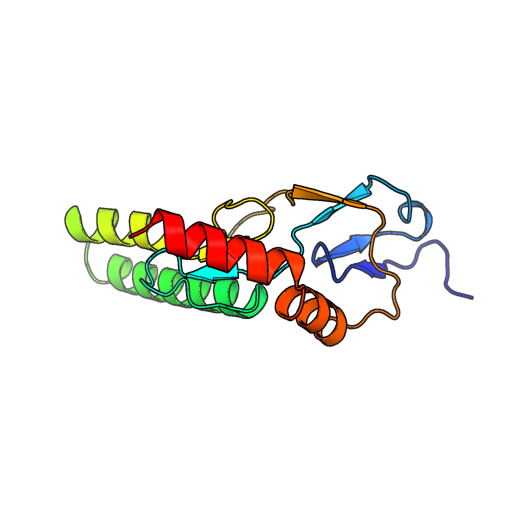 A 1 83 ? -2.983 -1.163 11.406 1.00 89.31 83 GLN A O 1
ATOM 674 N N . ARG A 1 84 ? -4.573 0.401 11.045 1.00 93.38 84 ARG A N 1
ATOM 675 C CA . ARG A 1 84 ? -5.571 -0.500 10.469 1.00 93.38 84 ARG A CA 1
ATOM 676 C C . ARG A 1 84 ? -5.086 -1.187 9.202 1.00 93.38 84 ARG A C 1
ATOM 678 O O . ARG A 1 84 ? -5.232 -2.396 9.089 1.00 93.38 84 ARG A O 1
ATOM 685 N N . PHE A 1 85 ? -4.530 -0.456 8.243 1.00 95.50 85 PHE A N 1
ATOM 686 C CA . PHE A 1 85 ? -4.116 -1.053 6.974 1.00 95.50 85 PHE A CA 1
ATOM 687 C C . PHE A 1 85 ? -2.637 -1.409 6.987 1.00 95.50 85 PHE A C 1
ATOM 689 O O . PHE A 1 85 ? -1.801 -0.616 7.421 1.00 95.50 85 PHE A O 1
ATOM 696 N N . LYS A 1 86 ? -2.309 -2.598 6.479 1.00 95.19 86 LYS A N 1
ATOM 697 C CA . LYS A 1 86 ? -0.928 -3.076 6.375 1.00 95.19 86 LYS A CA 1
ATOM 698 C C . LYS A 1 86 ? -0.630 -3.634 4.993 1.00 95.19 86 LYS A C 1
ATOM 700 O O . LYS A 1 86 ? -1.481 -4.272 4.378 1.00 95.19 86 LYS A O 1
ATOM 705 N N . TYR A 1 87 ? 0.590 -3.416 4.517 1.00 95.44 87 TYR A N 1
ATOM 706 C CA . TYR A 1 87 ? 1.061 -3.964 3.247 1.00 95.44 87 TYR A CA 1
ATOM 707 C C . TYR A 1 87 ? 1.305 -5.468 3.356 1.00 95.44 87 TYR A C 1
ATOM 709 O O . TYR A 1 87 ? 2.038 -5.914 4.242 1.00 95.44 87 TYR A O 1
ATOM 717 N N . ILE A 1 88 ? 0.771 -6.265 2.426 1.00 96.56 88 ILE A N 1
ATOM 718 C CA . ILE A 1 88 ? 0.982 -7.720 2.450 1.00 96.56 88 ILE A CA 1
ATOM 719 C C . ILE A 1 88 ? 2.449 -8.105 2.237 1.00 96.56 88 ILE A C 1
ATOM 721 O O . ILE A 1 88 ? 2.940 -9.066 2.835 1.00 96.56 88 ILE A O 1
ATOM 725 N N . CYS A 1 89 ? 3.196 -7.323 1.456 1.00 95.44 89 CYS A N 1
ATOM 726 C CA . CYS A 1 89 ? 4.594 -7.598 1.143 1.00 95.44 89 CYS A CA 1
ATOM 727 C C . CYS A 1 89 ? 5.505 -7.596 2.384 1.00 95.44 89 CYS A C 1
ATOM 729 O O . CYS A 1 89 ? 6.345 -8.490 2.506 1.00 95.44 89 CYS A O 1
ATOM 731 N N . CYS A 1 90 ? 5.288 -6.706 3.358 1.00 94.12 90 CYS A N 1
ATOM 732 C CA . CYS A 1 90 ? 6.187 -6.533 4.512 1.00 94.12 90 CYS A CA 1
ATOM 733 C C . CYS A 1 90 ? 5.505 -6.355 5.881 1.00 94.12 90 CYS A C 1
ATOM 735 O O . CYS A 1 90 ? 6.216 -6.209 6.871 1.00 94.12 90 CYS A O 1
ATOM 737 N N . ASN A 1 91 ? 4.169 -6.369 5.966 1.00 93.44 91 ASN A N 1
ATOM 738 C CA . ASN A 1 91 ? 3.397 -6.114 7.196 1.00 93.44 91 ASN A CA 1
ATOM 739 C C . ASN A 1 91 ? 3.647 -4.717 7.813 1.00 93.44 91 ASN A C 1
ATOM 741 O O . ASN A 1 91 ? 3.323 -4.480 8.977 1.00 93.44 91 ASN A O 1
ATOM 745 N N . GLN A 1 92 ? 4.215 -3.777 7.048 1.00 93.12 92 GLN A N 1
ATOM 746 C CA . GLN A 1 92 ? 4.319 -2.380 7.469 1.00 93.12 92 GLN A CA 1
ATOM 747 C C . GLN A 1 92 ? 2.951 -1.703 7.395 1.00 93.12 92 GLN A C 1
ATOM 749 O O . GLN A 1 92 ? 2.147 -1.996 6.509 1.00 93.12 92 GLN A O 1
ATOM 754 N N . THR A 1 93 ? 2.706 -0.789 8.329 1.00 93.25 93 THR A N 1
ATOM 755 C CA . THR A 1 93 ? 1.495 0.031 8.376 1.00 93.25 93 THR A CA 1
ATOM 756 C C . THR A 1 93 ? 1.456 1.009 7.206 1.00 93.25 93 THR A C 1
ATOM 758 O O . THR A 1 93 ? 2.440 1.695 6.927 1.00 93.25 93 THR A O 1
ATOM 761 N N . VAL A 1 94 ? 0.305 1.095 6.544 1.00 92.12 94 VAL A N 1
ATOM 762 C CA . VAL A 1 94 ? 0.029 2.120 5.536 1.00 92.12 94 VAL A CA 1
ATOM 763 C C . VAL A 1 94 ? -0.107 3.460 6.247 1.00 92.12 94 VAL A C 1
ATOM 765 O O . VAL A 1 94 ? -0.905 3.591 7.171 1.00 92.12 94 VAL A O 1
ATOM 768 N N . GLN A 1 95 ? 0.650 4.462 5.812 1.00 84.06 95 GLN A N 1
ATOM 769 C CA . GLN A 1 95 ? 0.514 5.826 6.313 1.00 84.06 95 GLN A CA 1
ATOM 770 C C . GLN A 1 95 ? -0.098 6.704 5.225 1.00 84.06 95 GLN A C 1
ATOM 772 O O . GLN A 1 95 ? 0.299 6.627 4.064 1.00 84.06 95 GLN A O 1
ATOM 777 N N . ALA A 1 96 ? -1.071 7.530 5.607 1.00 73.44 96 ALA A N 1
ATOM 778 C CA . ALA A 1 96 ? -1.728 8.473 4.706 1.00 73.44 96 ALA A CA 1
ATOM 779 C C . ALA A 1 96 ? -0.838 9.682 4.363 1.00 73.44 96 ALA A C 1
ATOM 781 O O . ALA A 1 96 ? -0.977 10.280 3.297 1.00 73.44 96 ALA A O 1
ATOM 782 N N . SER A 1 97 ? 0.097 10.019 5.255 1.00 64.62 97 SER A N 1
ATOM 783 C CA . SER A 1 97 ? 0.979 11.180 5.155 1.00 64.62 97 SER A CA 1
ATOM 784 C C . SER A 1 97 ? 2.450 10.780 5.296 1.00 64.62 97 SER A C 1
ATOM 786 O O . SER A 1 97 ? 2.855 10.278 6.344 1.00 64.62 97 SER A O 1
ATOM 788 N N . GLY A 1 98 ? 3.255 11.058 4.267 1.00 56.88 98 GLY A N 1
ATOM 789 C CA . GLY A 1 98 ? 4.707 10.857 4.269 1.00 56.88 98 GLY A CA 1
ATOM 790 C C . GLY A 1 98 ? 5.198 9.903 3.179 1.00 56.88 98 GLY A C 1
ATOM 791 O O . GLY A 1 98 ? 4.465 9.046 2.691 1.00 56.88 98 GLY A O 1
ATOM 792 N N . MET A 1 99 ? 6.464 10.062 2.787 1.00 54.81 99 MET A N 1
ATOM 793 C CA . MET A 1 99 ? 7.154 9.134 1.891 1.00 54.81 99 MET A CA 1
ATOM 794 C C . MET A 1 99 ? 7.497 7.869 2.694 1.00 54.81 99 MET A C 1
ATOM 796 O O . MET A 1 99 ? 8.555 7.784 3.317 1.00 54.81 99 MET A O 1
ATOM 800 N N . VAL A 1 100 ? 6.582 6.898 2.754 1.00 60.91 100 VAL A N 1
ATOM 801 C CA . VAL A 1 100 ? 6.913 5.588 3.329 1.00 60.91 100 VAL A CA 1
ATOM 802 C C . VAL A 1 100 ? 7.808 4.870 2.330 1.00 60.91 100 VAL A C 1
ATOM 804 O O . VAL A 1 100 ? 7.409 4.598 1.198 1.00 60.91 100 VAL A O 1
ATOM 807 N N . GLY A 1 101 ? 9.049 4.609 2.738 1.00 71.88 101 GLY A N 1
ATOM 808 C CA . GLY A 1 101 ? 9.977 3.830 1.934 1.00 71.88 101 GLY A CA 1
ATOM 809 C C . GLY A 1 101 ? 9.407 2.435 1.696 1.00 71.88 101 GLY A C 1
ATOM 810 O O . GLY A 1 101 ? 9.129 1.710 2.647 1.00 71.88 101 GLY A O 1
ATOM 811 N N . GLY A 1 102 ? 9.256 2.062 0.428 1.00 87.25 102 GLY A N 1
ATOM 812 C CA . GLY A 1 102 ? 8.851 0.715 0.050 1.00 87.25 102 GLY A CA 1
ATOM 813 C C . GLY A 1 102 ? 9.785 -0.377 0.581 1.00 87.25 102 GLY A C 1
ATOM 814 O O . GLY A 1 102 ? 10.965 -0.150 0.858 1.00 87.25 102 GLY A O 1
ATOM 815 N N . CYS A 1 103 ? 9.281 -1.604 0.686 1.00 93.31 103 CYS A N 1
ATOM 816 C CA . CYS A 1 103 ? 10.096 -2.739 1.125 1.00 93.31 103 CYS A CA 1
ATOM 817 C C . CYS A 1 103 ? 10.860 -3.425 -0.016 1.00 93.31 103 CYS A C 1
ATOM 819 O O . CYS A 1 103 ? 11.768 -4.213 0.247 1.00 93.31 103 CYS A O 1
ATOM 821 N N . LYS A 1 104 ? 10.494 -3.162 -1.276 1.00 93.50 104 LYS A N 1
ATOM 822 C CA . LYS A 1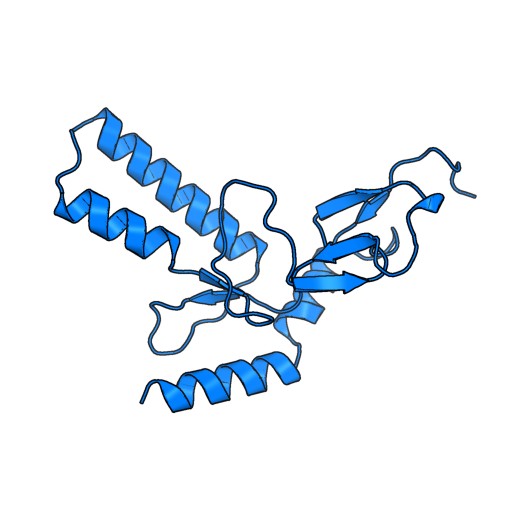 104 ? 11.157 -3.726 -2.455 1.00 93.50 104 LYS A CA 1
ATOM 823 C C . LYS A 1 104 ? 11.964 -2.674 -3.186 1.00 93.50 104 LYS A C 1
ATOM 825 O O . LYS A 1 104 ? 11.581 -1.510 -3.244 1.00 93.50 104 LYS A O 1
ATOM 830 N N . ARG A 1 105 ? 13.075 -3.117 -3.774 1.00 94.69 105 ARG A N 1
ATOM 831 C CA . ARG A 1 1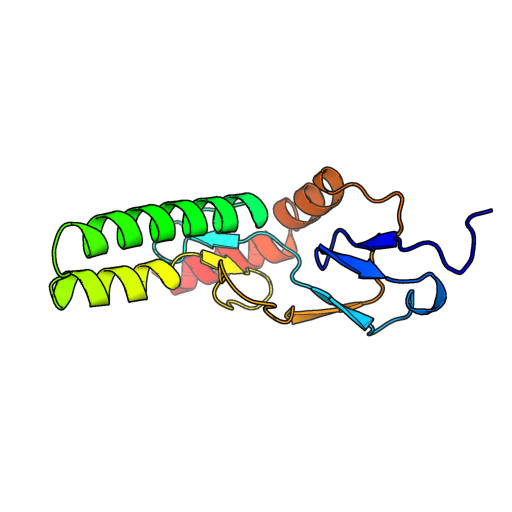05 ? 13.954 -2.302 -4.612 1.00 94.69 105 ARG A CA 1
ATOM 832 C C . ARG A 1 105 ? 14.002 -2.871 -6.023 1.00 94.69 105 ARG A C 1
ATOM 834 O O . ARG A 1 105 ? 14.223 -4.065 -6.199 1.00 94.69 105 ARG A O 1
ATOM 841 N N . GLY A 1 106 ? 13.837 -2.015 -7.022 1.00 93.81 106 GLY A N 1
ATOM 842 C CA . GLY A 1 106 ? 13.798 -2.412 -8.425 1.00 93.81 106 GLY A CA 1
ATOM 843 C C . GLY A 1 106 ? 14.133 -1.264 -9.368 1.00 93.81 106 GLY A C 1
ATOM 844 O O . GLY A 1 106 ? 14.657 -0.229 -8.953 1.00 93.81 106 GLY A O 1
ATOM 845 N N . LYS A 1 107 ? 13.851 -1.468 -10.654 1.00 94.81 107 LYS A N 1
ATOM 846 C CA . LYS A 1 107 ? 13.737 -0.367 -11.618 1.00 94.81 107 LYS A CA 1
ATOM 847 C C . LYS A 1 107 ? 12.389 0.314 -11.415 1.00 94.81 107 LYS A C 1
ATOM 849 O O . LYS A 1 107 ? 11.463 -0.334 -10.943 1.00 94.81 107 LYS A O 1
ATOM 854 N N . HIS A 1 108 ? 12.284 1.586 -11.787 1.00 94.38 108 HIS A N 1
ATOM 855 C CA . HIS A 1 108 ? 10.974 2.220 -11.941 1.00 94.38 108 HIS A CA 1
ATOM 856 C C . HIS A 1 108 ? 10.147 1.466 -12.987 1.00 94.38 108 HIS A C 1
ATOM 858 O O . HIS A 1 108 ? 10.715 0.824 -13.868 1.00 94.38 108 HIS A O 1
ATOM 864 N N . SER A 1 109 ? 8.821 1.558 -12.935 1.00 92.69 109 SER A N 1
ATOM 865 C CA . SER A 1 109 ? 7.984 1.054 -14.023 1.00 92.69 109 SER A CA 1
ATOM 866 C C . SER A 1 109 ? 8.262 1.829 -15.303 1.00 92.69 109 SER A C 1
ATOM 868 O O . SER A 1 109 ? 8.446 3.045 -15.264 1.00 92.69 109 SER A O 1
ATOM 870 N N . LEU A 1 110 ? 8.198 1.146 -16.443 1.00 89.75 110 LEU A N 1
ATOM 871 C CA . LEU A 1 110 ? 8.191 1.813 -17.738 1.00 89.75 110 LEU A CA 1
ATOM 872 C C . LE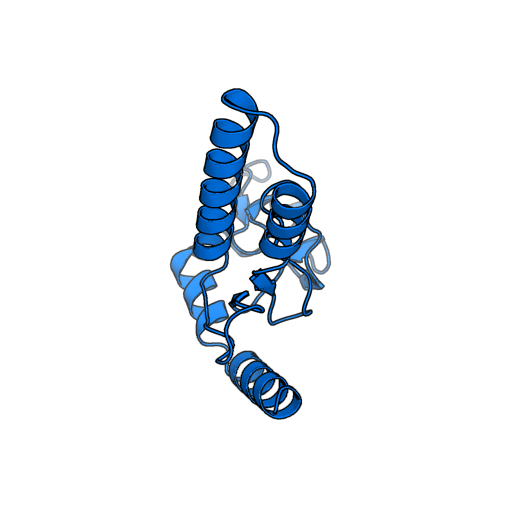U A 1 110 ? 6.967 2.732 -17.878 1.00 89.75 110 LEU A C 1
ATOM 874 O O . LEU A 1 110 ? 5.948 2.568 -17.208 1.00 89.75 110 LEU A O 1
ATOM 878 N N . ALA A 1 111 ? 7.080 3.718 -18.763 1.00 86.44 111 ALA A N 1
ATOM 879 C CA . ALA A 1 111 ? 6.088 4.778 -18.915 1.00 86.44 111 ALA A CA 1
ATOM 880 C C . ALA A 1 111 ? 4.743 4.344 -19.522 1.00 86.44 111 ALA A C 1
ATOM 882 O O . ALA A 1 111 ? 3.807 5.140 -19.573 1.00 86.44 111 ALA A O 1
ATOM 883 N N . ASP A 1 112 ? 4.694 3.151 -20.097 1.00 90.62 112 ASP A N 1
ATOM 884 C CA . ASP A 1 112 ? 3.526 2.525 -20.708 1.00 90.62 112 ASP A CA 1
ATOM 885 C C . ASP A 1 112 ? 2.731 1.668 -19.715 1.00 90.62 112 ASP A C 1
ATOM 887 O O . ASP A 1 112 ? 1.553 1.394 -19.960 1.00 90.62 112 ASP A O 1
ATOM 891 N N . VAL A 1 113 ? 3.331 1.306 -18.576 1.00 91.31 113 VAL A N 1
ATOM 892 C CA . VAL A 1 113 ? 2.636 0.601 -17.499 1.00 91.31 113 VAL A CA 1
ATOM 893 C C . VAL A 1 113 ? 1.586 1.529 -16.898 1.00 91.31 113 VAL A C 1
ATOM 895 O O . VAL A 1 113 ? 1.884 2.610 -16.385 1.00 91.31 113 VAL A O 1
ATOM 898 N N . LYS A 1 114 ? 0.326 1.100 -16.957 1.00 92.38 114 LYS A N 1
ATOM 899 C CA . LYS A 1 114 ? -0.804 1.854 -16.408 1.00 92.38 114 LYS A CA 1
ATOM 900 C C . LYS A 1 114 ? -1.012 1.505 -14.940 1.00 92.38 114 LYS A C 1
ATOM 902 O O . LYS A 1 114 ? -0.840 0.356 -14.545 1.00 92.38 114 LYS A O 1
ATOM 907 N N . LEU A 1 115 ? -1.488 2.477 -14.160 1.00 89.00 115 LEU A N 1
ATOM 908 C CA . LEU A 1 115 ? -1.802 2.277 -12.743 1.00 89.00 115 LEU A CA 1
ATOM 909 C C . LEU A 1 115 ? -2.748 1.085 -12.526 1.00 89.00 115 LEU A C 1
ATOM 911 O O . LEU A 1 115 ? -2.455 0.227 -11.709 1.00 89.00 115 LEU A O 1
ATOM 915 N N . ILE A 1 116 ? -3.814 0.981 -13.323 1.00 91.25 116 ILE A N 1
ATOM 916 C CA . ILE A 1 116 ? -4.782 -0.122 -13.222 1.00 91.25 116 ILE A CA 1
ATOM 917 C C . ILE A 1 116 ? -4.151 -1.504 -13.452 1.00 91.25 116 ILE A C 1
ATOM 919 O O . ILE A 1 116 ? -4.557 -2.477 -12.827 1.00 91.25 116 ILE A O 1
ATOM 923 N N . GLN A 1 117 ? -3.146 -1.595 -14.330 1.00 93.50 117 GLN A N 1
ATOM 924 C CA . GLN A 1 117 ? -2.429 -2.846 -14.569 1.00 93.50 117 GLN A CA 1
ATOM 925 C C . GLN A 1 117 ? -1.572 -3.203 -13.352 1.00 93.50 117 GLN A C 1
ATOM 927 O O . GLN A 1 117 ? -1.626 -4.330 -12.874 1.00 93.50 117 GLN A O 1
ATOM 932 N N . TRP A 1 118 ? -0.826 -2.231 -12.828 1.00 91.94 118 TRP A N 1
ATOM 933 C CA . TRP A 1 118 ? -0.013 -2.418 -11.629 1.00 91.94 118 TRP A CA 1
ATOM 934 C C . TRP A 1 118 ? -0.853 -2.818 -10.410 1.00 91.94 118 TRP A C 1
ATOM 936 O O . TRP A 1 118 ? -0.500 -3.748 -9.686 1.00 91.94 118 TRP A O 1
ATOM 946 N N . GLU A 1 119 ? -1.989 -2.153 -10.202 1.00 91.00 119 GLU A N 1
ATOM 947 C CA . GLU A 1 119 ? -2.919 -2.490 -9.125 1.00 91.00 119 GLU A CA 1
ATOM 948 C C . GLU A 1 119 ? -3.475 -3.901 -9.293 1.00 91.00 119 GLU A C 1
ATOM 950 O O . GLU A 1 119 ? -3.479 -4.659 -8.329 1.00 91.00 119 GLU A O 1
ATOM 955 N N . TYR A 1 120 ? -3.863 -4.289 -10.511 1.00 93.19 120 TYR A N 1
ATOM 956 C CA . TYR A 1 120 ? -4.326 -5.645 -10.794 1.00 93.19 120 TYR A CA 1
ATOM 957 C C . TYR A 1 120 ? -3.261 -6.702 -10.464 1.00 93.19 120 TYR A C 1
ATOM 959 O O . TYR A 1 120 ? -3.574 -7.693 -9.802 1.00 93.19 120 TYR A O 1
ATOM 967 N N . GLU A 1 121 ? -2.009 -6.484 -10.879 1.00 93.31 121 GLU A N 1
ATOM 968 C CA . GLU A 1 121 ? -0.879 -7.379 -10.588 1.00 93.31 121 GLU A CA 1
ATOM 969 C C . GLU A 1 121 ? -0.620 -7.500 -9.079 1.00 93.31 121 GLU A C 1
ATOM 971 O O . GLU A 1 121 ? -0.363 -8.593 -8.575 1.00 93.31 121 GLU A O 1
ATOM 976 N N . CYS A 1 122 ? -0.741 -6.394 -8.343 1.00 93.25 122 CYS A N 1
ATOM 977 C CA . CYS A 1 122 ? -0.634 -6.382 -6.889 1.00 93.25 122 CYS A CA 1
ATOM 978 C C . CYS A 1 122 ? -1.769 -7.169 -6.212 1.00 93.25 122 CYS A C 1
ATOM 980 O O . CYS A 1 122 ? -1.525 -7.922 -5.268 1.00 93.25 122 CYS A O 1
ATOM 982 N N . ASP A 1 123 ? -3.001 -7.013 -6.692 1.00 92.06 123 ASP A N 1
ATOM 983 C CA . ASP A 1 123 ? -4.202 -7.598 -6.089 1.00 92.06 123 ASP A CA 1
ATOM 984 C C . ASP A 1 123 ? -4.307 -9.118 -6.332 1.00 92.06 123 ASP A C 1
ATOM 986 O O . ASP A 1 123 ? -4.756 -9.875 -5.465 1.00 92.06 123 ASP A O 1
ATOM 990 N N . HIS A 1 124 ? -3.821 -9.583 -7.489 1.00 93.38 124 HIS A N 1
ATOM 991 C CA . HIS A 1 124 ? -3.915 -10.978 -7.942 1.00 93.38 124 HIS A CA 1
ATOM 992 C C . HIS A 1 124 ? -2.613 -11.775 -7.769 1.00 93.38 124 HIS A C 1
ATOM 994 O O . HIS A 1 124 ? -2.474 -12.878 -8.307 1.00 93.38 124 HIS A O 1
ATOM 1000 N N . ASN A 1 125 ? -1.649 -11.245 -7.015 1.00 94.38 125 ASN A N 1
ATOM 1001 C CA . ASN A 1 125 ? -0.402 -11.941 -6.731 1.00 94.38 125 ASN A CA 1
ATOM 1002 C C . ASN A 1 125 ? -0.657 -13.166 -5.828 1.00 94.38 125 ASN A C 1
ATOM 1004 O O . ASN A 1 125 ? -0.996 -13.022 -4.651 1.00 94.38 125 ASN A O 1
ATOM 1008 N N . ARG A 1 126 ? -0.484 -14.375 -6.383 1.00 95.56 126 ARG A N 1
ATOM 1009 C CA . ARG A 1 126 ? -0.759 -15.646 -5.689 1.00 95.56 126 ARG A CA 1
ATOM 1010 C C . ARG A 1 126 ? 0.085 -15.832 -4.430 1.00 95.56 126 ARG A C 1
ATOM 1012 O O . ARG A 1 126 ? -0.470 -16.191 -3.399 1.00 95.56 126 ARG A O 1
ATOM 1019 N N . ASP A 1 127 ? 1.367 -15.485 -4.477 1.00 96.19 127 ASP A N 1
ATOM 1020 C CA . ASP A 1 127 ? 2.263 -15.611 -3.322 1.00 96.19 127 ASP A CA 1
ATOM 1021 C C . ASP A 1 127 ? 1.773 -14.749 -2.145 1.00 96.19 127 ASP A C 1
ATOM 1023 O O . ASP A 1 127 ? 1.890 -15.122 -0.975 1.00 96.19 127 ASP A O 1
ATOM 1027 N N . TYR A 1 128 ? 1.173 -13.592 -2.440 1.00 96.56 128 TYR A N 1
ATOM 1028 C CA . TYR A 1 128 ? 0.566 -12.734 -1.424 1.00 96.56 128 TYR A CA 1
ATOM 1029 C C . TYR A 1 128 ? -0.789 -13.212 -0.928 1.00 96.56 128 TYR A C 1
ATOM 1031 O O . TYR A 1 128 ? -1.095 -13.006 0.250 1.00 96.56 128 TYR A O 1
ATOM 1039 N N . GLN A 1 129 ? -1.560 -13.906 -1.761 1.00 95.19 129 GLN A N 1
ATOM 1040 C CA . GLN A 1 129 ? -2.755 -14.604 -1.295 1.00 95.19 129 GLN A CA 1
ATOM 1041 C C . GLN A 1 129 ? -2.389 -15.723 -0.317 1.00 95.19 129 GLN A C 1
ATOM 1043 O O . GLN A 1 129 ? -2.941 -15.771 0.782 1.00 95.19 129 GLN A O 1
ATOM 1048 N N . ASP A 1 130 ? -1.389 -16.541 -0.645 1.00 95.69 130 ASP A N 1
ATOM 1049 C CA . ASP A 1 130 ? -0.910 -17.610 0.236 1.00 95.69 130 ASP A CA 1
ATOM 1050 C C . ASP A 1 130 ? -0.364 -17.039 1.550 1.00 95.69 130 ASP A C 1
ATOM 1052 O O . ASP A 1 130 ? -0.701 -17.506 2.641 1.00 95.69 130 ASP A O 1
ATOM 1056 N N . LYS A 1 131 ? 0.407 -15.946 1.477 1.00 95.38 131 LYS A N 1
ATOM 1057 C CA . LYS A 1 131 ? 0.875 -15.231 2.670 1.00 95.38 131 LYS A CA 1
ATOM 1058 C C . LYS A 1 131 ? -0.282 -14.733 3.540 1.00 95.38 131 LYS A C 1
ATOM 1060 O O . LYS A 1 131 ? -0.214 -14.857 4.762 1.00 95.38 131 LYS A O 1
ATOM 1065 N N . ARG A 1 132 ? -1.342 -14.182 2.941 1.00 94.88 132 ARG A N 1
ATOM 1066 C CA . ARG A 1 132 ? -2.539 -13.731 3.669 1.00 94.88 132 ARG A CA 1
ATOM 1067 C C . ARG A 1 132 ? -3.257 -14.900 4.345 1.00 94.88 132 ARG A C 1
ATOM 1069 O O . ARG A 1 132 ? -3.665 -14.757 5.494 1.00 94.88 132 ARG A O 1
ATOM 1076 N N . LEU A 1 133 ? -3.390 -16.041 3.670 1.00 94.12 133 LEU A N 1
ATOM 1077 C CA . LEU A 1 133 ? -3.993 -17.246 4.248 1.00 94.12 133 LEU A CA 1
ATOM 1078 C C . LEU A 1 133 ? -3.177 -17.771 5.437 1.00 94.12 133 LEU A C 1
ATOM 1080 O O . LEU A 1 133 ? -3.754 -18.078 6.478 1.00 94.12 133 LEU A O 1
ATOM 1084 N N . ASN A 1 134 ? -1.847 -17.775 5.334 1.00 94.25 134 ASN A N 1
ATOM 1085 C CA . ASN A 1 134 ? -0.968 -18.144 6.446 1.00 94.25 134 ASN A CA 1
ATOM 1086 C C . ASN A 1 134 ? -1.120 -17.182 7.636 1.00 94.25 134 ASN A C 1
ATOM 1088 O O . ASN A 1 134 ? -1.245 -17.619 8.777 1.00 94.25 134 ASN A O 1
ATOM 1092 N N . LEU A 1 135 ? -1.179 -15.867 7.386 1.00 93.00 135 LEU A N 1
ATOM 1093 C CA . LEU A 1 135 ? -1.442 -14.878 8.439 1.00 93.00 135 LEU A CA 1
ATOM 1094 C C . LEU A 1 135 ? -2.801 -15.107 9.114 1.00 93.00 135 LEU A C 1
ATOM 1096 O O . LEU A 1 135 ? -2.911 -14.961 10.331 1.00 93.00 135 LEU A O 1
ATOM 1100 N N . LEU A 1 136 ? -3.827 -15.478 8.345 1.00 92.75 136 LEU A N 1
ATOM 1101 C CA . LEU A 1 136 ? -5.152 -15.781 8.880 1.00 92.75 136 LEU A CA 1
ATOM 1102 C C . LEU A 1 136 ? -5.115 -16.997 9.816 1.00 92.75 136 LEU A C 1
ATOM 1104 O O . LEU A 1 136 ? -5.697 -16.941 10.894 1.00 92.75 136 LEU A O 1
ATOM 1108 N N . GLN A 1 137 ? -4.390 -18.054 9.439 1.00 91.25 137 GLN A N 1
ATOM 1109 C CA . GLN A 1 137 ? -4.218 -19.249 10.272 1.00 91.25 137 GLN A CA 1
ATOM 1110 C C . GLN A 1 137 ? -3.520 -18.937 11.598 1.00 91.25 137 GLN A C 1
ATOM 1112 O O . GLN A 1 137 ? -3.900 -19.489 12.618 1.00 91.25 137 GLN A O 1
ATOM 1117 N N . THR A 1 138 ? -2.548 -18.020 11.610 1.00 86.94 138 THR A N 1
ATOM 1118 C CA . THR A 1 138 ? -1.839 -17.635 12.848 1.00 86.94 138 THR A CA 1
ATOM 1119 C C . THR A 1 138 ? -2.654 -16.768 13.815 1.00 86.94 138 THR A C 1
ATOM 1121 O O . THR A 1 138 ? -2.183 -16.487 14.914 1.00 86.94 138 THR A O 1
ATOM 1124 N N . ARG A 1 139 ? -3.837 -16.288 13.410 1.00 80.62 139 ARG A N 1
ATOM 1125 C CA . ARG A 1 139 ? -4.720 -15.463 14.255 1.00 80.62 139 ARG A CA 1
ATOM 1126 C C . ARG A 1 139 ? -5.755 -16.271 15.038 1.00 80.62 139 ARG A C 1
ATOM 1128 O O . ARG A 1 139 ? -6.379 -15.697 15.929 1.00 80.62 139 ARG A O 1
ATOM 1135 N N . ILE A 1 140 ? -5.972 -17.528 14.652 1.00 56.91 140 ILE A N 1
ATOM 1136 C CA . ILE A 1 140 ? -6.902 -18.479 15.278 1.00 56.91 140 ILE A CA 1
ATOM 1137 C C . ILE A 1 140 ? -6.129 -19.276 16.326 1.00 56.91 140 ILE A C 1
ATOM 1139 O O . ILE A 1 140 ? -6.671 -19.430 17.440 1.00 56.91 140 ILE A O 1
#

InterPro domains:
  IPR059298 Domain of unknown function DUF8254 [PF26782] (5-139)

Radius of gyration: 17.75 Å; chains: 1; bounding box: 34×41×55 Å